Protein AF-A0A1H2DV49-F1 (afdb_monomer_lite)

Secondary structure (DSSP, 8-state):
-----EEEESSSSS-EEEE---HHHHHHHT-SS-EEEEEETTEEEEEESS-----HHHHHHHHHHT----TTSGGGTTSS-S--

pLDDT: mean 76.07, std 16.56, range [47.84, 95.0]

Structure (mmCIF, N/CA/C/O backbone):
data_AF-A0A1H2DV49-F1
#
_entry.id   AF-A0A1H2DV49-F1
#
loop_
_atom_site.group_PDB
_atom_site.id
_atom_site.type_symbol
_atom_site.label_atom_id
_atom_site.label_alt_id
_atom_site.label_comp_id
_atom_site.label_asym_id
_atom_site.label_entity_id
_atom_site.label_seq_id
_atom_site.pdbx_PDB_ins_code
_atom_site.Cartn_x
_atom_site.Cartn_y
_atom_site.Cartn_z
_atom_site.occupancy
_atom_site.B_iso_or_equiv
_atom_site.auth_seq_id
_atom_site.auth_comp_id
_atom_site.auth_asym_id
_atom_site.auth_atom_id
_atom_site.pdbx_PDB_model_num
ATOM 1 N N . MET A 1 1 ? -15.796 4.924 -3.819 1.00 71.88 1 MET A N 1
ATOM 2 C CA . MET A 1 1 ? -15.189 4.387 -2.580 1.00 71.88 1 MET A CA 1
ATOM 3 C C . MET A 1 1 ? -15.148 2.864 -2.664 1.00 71.88 1 MET A C 1
ATOM 5 O O . MET A 1 1 ? -16.174 2.273 -2.976 1.00 71.88 1 MET A O 1
ATOM 9 N N . VAL A 1 2 ? -13.985 2.229 -2.468 1.00 82.31 2 VAL A N 1
ATOM 10 C CA . VAL A 1 2 ? -13.833 0.759 -2.530 1.00 82.31 2 VAL A CA 1
ATOM 11 C C . VAL A 1 2 ? -13.629 0.227 -1.115 1.00 82.31 2 VAL A C 1
ATOM 13 O O . VAL A 1 2 ? -12.766 0.723 -0.399 1.00 82.31 2 VAL A O 1
ATOM 16 N N . LYS A 1 3 ? -14.408 -0.780 -0.710 1.00 89.12 3 LYS A N 1
ATOM 17 C CA . LYS A 1 3 ? -14.215 -1.474 0.571 1.00 89.12 3 LYS A CA 1
ATOM 18 C C . LYS A 1 3 ? -13.201 -2.602 0.388 1.00 89.12 3 LYS A C 1
ATOM 20 O O . LYS A 1 3 ? -13.351 -3.419 -0.519 1.00 89.12 3 LYS A O 1
ATOM 25 N N . LEU A 1 4 ? -12.192 -2.653 1.250 1.00 91.62 4 LEU A N 1
ATOM 26 C CA . LEU A 1 4 ? -11.153 -3.682 1.245 1.00 91.62 4 LEU A CA 1
ATOM 27 C C . LEU A 1 4 ? -11.190 -4.461 2.559 1.00 91.62 4 LEU A C 1
ATOM 29 O O . LEU A 1 4 ? -11.565 -3.922 3.599 1.00 91.62 4 LEU A O 1
ATOM 33 N N . LYS A 1 5 ? -10.823 -5.743 2.507 1.00 92.75 5 LYS A N 1
ATOM 34 C CA . LYS A 1 5 ? -10.761 -6.591 3.702 1.00 92.75 5 LYS A CA 1
ATOM 35 C C . LYS A 1 5 ? -9.410 -6.427 4.390 1.00 92.75 5 LYS A C 1
ATOM 37 O O . LYS A 1 5 ? -8.377 -6.410 3.719 1.00 92.75 5 LYS A O 1
ATOM 42 N N . LEU A 1 6 ? -9.438 -6.368 5.718 1.00 94.50 6 LEU A N 1
ATOM 43 C CA . LEU A 1 6 ? -8.247 -6.527 6.541 1.00 94.50 6 LEU A CA 1
ATOM 44 C C . LEU A 1 6 ? -7.995 -8.011 6.799 1.00 94.50 6 LEU A C 1
ATOM 46 O O . LEU A 1 6 ? -8.941 -8.783 6.958 1.00 94.50 6 LEU A O 1
ATOM 50 N N . VAL A 1 7 ? -6.726 -8.390 6.839 1.00 93.75 7 VAL A N 1
ATOM 51 C CA . VAL A 1 7 ? -6.271 -9.744 7.158 1.00 93.75 7 VAL A CA 1
ATOM 52 C C . VAL A 1 7 ? -5.212 -9.673 8.257 1.00 93.75 7 VAL A C 1
ATOM 54 O O . VAL A 1 7 ? -4.448 -8.707 8.277 1.00 93.75 7 VAL A O 1
ATOM 57 N N . PRO A 1 8 ? -5.164 -10.634 9.189 1.00 92.88 8 PRO A N 1
ATOM 58 C CA . PRO A 1 8 ? -4.049 -10.732 10.123 1.00 92.88 8 PRO A CA 1
ATOM 59 C C . PRO A 1 8 ? -2.753 -11.040 9.359 1.00 92.88 8 PRO A C 1
ATOM 61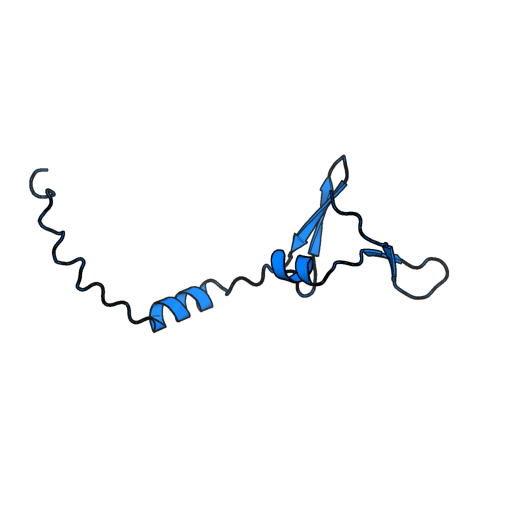 O O . PRO A 1 8 ? -2.767 -11.766 8.364 1.00 92.88 8 PRO A O 1
ATOM 64 N N . VAL A 1 9 ? -1.649 -10.452 9.808 1.00 92.12 9 VAL A N 1
ATOM 65 C CA . VAL A 1 9 ? -0.302 -10.627 9.261 1.00 92.12 9 VAL A CA 1
ATOM 66 C C . VAL A 1 9 ? 0.667 -10.807 10.427 1.00 92.12 9 VAL A C 1
ATOM 68 O O . VAL A 1 9 ? 0.748 -9.950 11.305 1.00 92.12 9 VAL A O 1
ATOM 71 N N . GLY A 1 10 ? 1.420 -11.904 10.401 1.00 87.62 10 GLY A N 1
ATOM 72 C CA . GLY A 1 10 ? 2.372 -12.275 11.449 1.00 87.62 10 GLY A CA 1
ATOM 73 C C . GLY A 1 10 ? 1.800 -13.244 12.486 1.00 87.62 10 GLY A C 1
ATOM 74 O O . GLY A 1 10 ? 0.601 -13.525 12.505 1.00 87.62 10 GLY A O 1
ATOM 75 N N . GLU A 1 11 ? 2.690 -13.752 13.334 1.00 85.62 11 GLU A N 1
ATOM 76 C CA . GLU A 1 11 ? 2.399 -14.670 14.439 1.00 85.62 11 GLU A CA 1
ATOM 77 C C . GLU A 1 11 ? 2.634 -13.958 15.781 1.00 85.62 11 GLU A C 1
ATOM 79 O O . GLU A 1 11 ? 3.473 -13.060 15.868 1.00 85.62 11 GLU A O 1
ATOM 84 N N . GLY A 1 12 ? 1.892 -14.342 16.824 1.00 82.31 12 GLY A N 1
ATOM 85 C CA . GLY A 1 12 ? 2.034 -13.795 18.179 1.00 82.31 12 GLY A CA 1
ATOM 86 C C . GLY A 1 12 ? 0.729 -13.276 18.789 1.00 82.31 12 GLY A C 1
ATOM 87 O O . GLY A 1 12 ? -0.343 -13.390 18.198 1.00 82.31 12 GLY A O 1
ATOM 88 N N . GLU A 1 13 ? 0.831 -12.707 19.993 1.00 80.81 13 GLU A N 1
ATOM 89 C CA . GLU A 1 13 ? -0.310 -12.257 20.813 1.00 80.81 13 GLU A CA 1
ATOM 90 C C . GLU A 1 13 ? -1.012 -11.004 20.248 1.00 80.81 13 GLU A C 1
ATOM 92 O O . GLU A 1 13 ? -2.204 -10.801 20.468 1.00 80.81 13 GLU A O 1
ATOM 97 N N . ALA A 1 14 ? -0.303 -10.200 19.447 1.00 86.81 14 ALA A N 1
ATOM 98 C CA . ALA A 1 14 ? -0.831 -9.003 18.789 1.00 86.81 14 ALA A CA 1
ATOM 99 C C . ALA A 1 14 ? -0.397 -8.935 17.308 1.00 86.81 14 ALA A C 1
ATOM 101 O O . ALA A 1 14 ? 0.525 -8.191 16.963 1.00 86.81 14 ALA A O 1
ATOM 102 N N . PRO A 1 15 ? -1.030 -9.715 16.409 1.00 86.69 15 PRO A N 1
ATOM 103 C CA . PRO A 1 15 ? -0.660 -9.741 14.999 1.00 86.69 15 PRO A CA 1
ATOM 104 C C . PRO A 1 15 ? -0.993 -8.414 14.308 1.00 86.69 15 PRO A C 1
ATOM 106 O O . PRO A 1 15 ? -2.040 -7.799 14.544 1.00 86.69 15 PRO A O 1
ATOM 109 N N . ALA A 1 16 ? -0.119 -7.996 13.395 1.00 91.62 16 ALA A N 1
ATOM 110 C CA . ALA A 1 16 ? -0.367 -6.838 12.550 1.00 91.62 16 ALA A CA 1
ATOM 111 C C . ALA A 1 16 ? -1.557 -7.095 11.608 1.00 91.62 16 ALA A C 1
ATOM 113 O O . ALA A 1 16 ? -2.009 -8.225 11.410 1.00 91.62 16 ALA A O 1
ATOM 114 N N . ARG A 1 17 ? -2.092 -6.034 10.997 1.00 92.31 17 ARG A N 1
ATOM 115 C CA . ARG A 1 17 ? -3.199 -6.130 10.035 1.00 92.31 17 ARG A CA 1
ATOM 116 C C . ARG A 1 17 ? -2.744 -5.638 8.667 1.00 92.31 17 ARG A C 1
ATOM 118 O O . ARG A 1 17 ? -2.306 -4.503 8.528 1.00 92.31 17 ARG A O 1
ATOM 125 N N . GLY A 1 18 ? -2.887 -6.485 7.655 1.00 92.25 18 GLY A N 1
ATOM 126 C CA . GLY A 1 18 ? -2.681 -6.145 6.250 1.00 92.25 18 GLY A CA 1
ATOM 127 C C . GLY A 1 18 ? -3.992 -5.789 5.551 1.00 92.25 18 GLY A C 1
ATOM 128 O O . GLY A 1 18 ? -5.063 -6.251 5.944 1.00 92.25 18 GLY A O 1
ATOM 129 N N . ILE A 1 19 ? -3.917 -4.998 4.479 1.00 93.56 19 ILE A N 1
ATOM 130 C CA . ILE A 1 19 ? -5.046 -4.719 3.578 1.00 93.56 19 ILE A CA 1
ATOM 131 C C . ILE A 1 19 ? -4.934 -5.638 2.359 1.00 93.56 19 ILE A C 1
ATOM 133 O O . ILE A 1 19 ? -3.934 -5.607 1.644 1.00 93.56 19 ILE A O 1
ATOM 137 N N . ARG A 1 20 ? -5.974 -6.430 2.067 1.00 92.75 20 ARG A N 1
ATOM 138 C CA . ARG A 1 20 ? -5.998 -7.264 0.856 1.00 92.75 20 ARG A CA 1
ATOM 139 C C . ARG A 1 20 ? -6.311 -6.408 -0.370 1.00 92.75 20 ARG A C 1
ATOM 141 O O . ARG A 1 20 ? -7.462 -6.025 -0.584 1.00 92.75 20 ARG A O 1
ATOM 148 N N . LEU A 1 21 ? -5.300 -6.165 -1.200 1.00 91.62 21 LEU A N 1
ATOM 149 C CA . LEU A 1 21 ? -5.442 -5.485 -2.487 1.00 91.62 21 LEU A CA 1
ATOM 150 C C . LEU A 1 21 ? -5.756 -6.499 -3.603 1.00 91.62 21 LEU A C 1
ATOM 152 O O . LEU A 1 21 ? -4.973 -7.421 -3.825 1.00 91.62 21 LEU A O 1
ATOM 156 N N . PRO A 1 22 ? -6.885 -6.363 -4.325 1.00 92.00 22 PRO A N 1
ATOM 157 C CA . PRO A 1 22 ? -7.146 -7.158 -5.517 1.00 92.00 22 PRO A CA 1
ATOM 158 C C . PRO A 1 22 ? -6.070 -6.941 -6.583 1.00 92.00 22 PRO A C 1
ATOM 160 O O . PRO A 1 22 ? -5.626 -5.815 -6.806 1.00 92.00 22 PRO A O 1
ATOM 163 N N . GLU A 1 23 ? -5.736 -7.997 -7.320 1.00 91.69 23 GLU A N 1
ATOM 164 C CA . GLU A 1 23 ? -4.698 -7.984 -8.359 1.00 91.69 23 GLU A CA 1
ATOM 165 C C . GLU A 1 23 ? -4.910 -6.882 -9.413 1.00 91.69 23 GLU A C 1
ATOM 167 O O . GLU A 1 23 ? -3.969 -6.218 -9.846 1.00 91.69 23 GLU A O 1
ATOM 172 N N . ARG A 1 24 ? -6.172 -6.602 -9.763 1.00 91.31 24 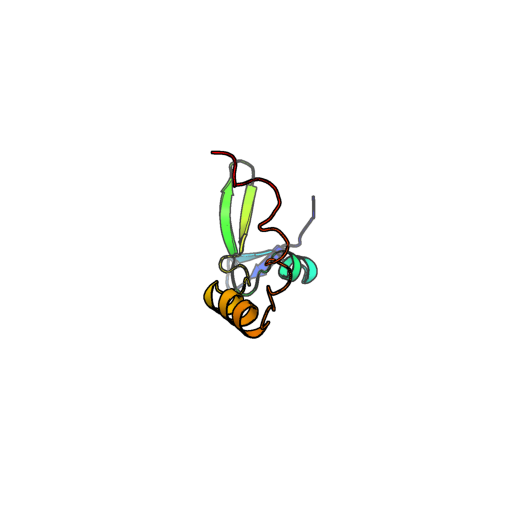ARG A N 1
ATOM 173 C CA . ARG A 1 24 ? -6.536 -5.506 -10.673 1.00 91.31 24 ARG A CA 1
ATOM 174 C C . ARG A 1 24 ? -6.065 -4.132 -10.177 1.00 91.31 24 ARG A C 1
ATOM 176 O O . ARG A 1 24 ? -5.738 -3.284 -11.002 1.00 91.31 24 ARG A O 1
ATOM 183 N N . LEU A 1 25 ? -6.057 -3.892 -8.862 1.00 90.81 25 LEU A N 1
ATOM 184 C CA . LEU A 1 25 ? -5.559 -2.638 -8.286 1.00 90.81 25 LEU A CA 1
ATOM 185 C C . LEU A 1 25 ? -4.030 -2.609 -8.285 1.00 90.81 25 LEU A C 1
ATOM 187 O O . LEU A 1 25 ? -3.462 -1.603 -8.698 1.00 90.81 25 LEU A O 1
ATOM 191 N N . LEU A 1 26 ? -3.379 -3.717 -7.916 1.00 89.81 26 LEU A N 1
ATOM 192 C CA . LEU A 1 26 ? -1.916 -3.827 -7.961 1.00 89.81 26 LEU A CA 1
ATOM 193 C C . LEU A 1 26 ? -1.381 -3.498 -9.361 1.00 89.81 26 LEU A C 1
ATOM 195 O O . LEU A 1 26 ? -0.537 -2.616 -9.503 1.00 89.81 26 LEU A O 1
ATOM 199 N N . ARG A 1 27 ? -1.960 -4.106 -10.409 1.00 88.62 27 ARG A N 1
ATOM 200 C CA . ARG A 1 27 ? -1.583 -3.827 -11.805 1.00 88.62 27 ARG A CA 1
ATOM 201 C C . ARG A 1 27 ? -1.871 -2.390 -12.227 1.00 88.62 27 ARG A C 1
ATOM 203 O O . ARG A 1 27 ? -1.011 -1.748 -12.818 1.00 88.62 27 ARG A O 1
ATOM 210 N N . ARG A 1 28 ? -3.069 -1.877 -11.922 1.00 88.38 28 ARG A N 1
ATOM 211 C CA . ARG A 1 28 ? -3.482 -0.515 -12.304 1.00 88.38 28 ARG A CA 1
ATOM 212 C C . ARG A 1 28 ? -2.550 0.552 -11.734 1.00 88.38 28 ARG A C 1
ATOM 214 O O . ARG A 1 28 ? -2.265 1.524 -12.424 1.00 88.38 28 ARG A O 1
ATOM 221 N N . TYR A 1 29 ? -2.114 0.378 -10.489 1.00 88.06 29 TYR A N 1
ATOM 222 C CA . TYR A 1 29 ? -1.266 1.342 -9.789 1.00 88.06 29 TYR A CA 1
ATOM 223 C C . TYR A 1 29 ? 0.227 0.985 -9.838 1.00 88.06 29 TYR A C 1
ATOM 225 O O . TYR A 1 29 ? 1.032 1.691 -9.238 1.00 88.06 29 TYR A O 1
ATOM 233 N N . GLY A 1 30 ? 0.610 -0.075 -10.560 1.00 86.50 30 GLY A N 1
ATOM 234 C CA . GLY A 1 30 ? 2.005 -0.493 -10.712 1.00 86.50 30 GLY A CA 1
ATOM 235 C C . GLY A 1 30 ? 2.688 -0.837 -9.387 1.00 86.50 30 GLY A C 1
ATOM 236 O O . GLY A 1 30 ? 3.871 -0.550 -9.228 1.00 86.50 30 GLY A O 1
ATOM 237 N N . ILE A 1 31 ? 1.935 -1.393 -8.434 1.00 88.69 31 ILE A N 1
ATOM 238 C CA . ILE A 1 31 ? 2.446 -1.839 -7.135 1.00 88.69 31 ILE A CA 1
ATOM 239 C C . ILE A 1 31 ? 2.996 -3.254 -7.315 1.00 88.69 31 ILE A C 1
ATOM 241 O O . ILE A 1 31 ? 2.261 -4.141 -7.752 1.00 88.69 31 ILE A O 1
ATOM 245 N N . VAL A 1 32 ? 4.271 -3.447 -6.976 1.00 86.56 32 VAL A N 1
ATOM 246 C CA . VAL A 1 32 ? 4.961 -4.740 -7.102 1.00 86.56 32 VAL A CA 1
ATOM 247 C C . VAL A 1 32 ? 5.282 -5.287 -5.713 1.00 86.56 32 VAL A C 1
ATOM 249 O O . VAL A 1 32 ? 4.640 -6.236 -5.276 1.00 86.5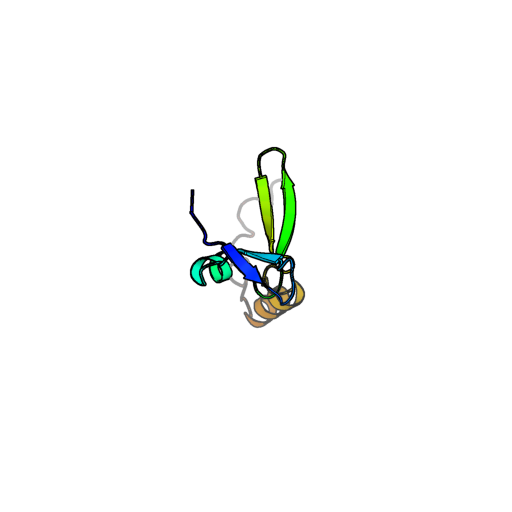6 32 VAL A O 1
ATOM 252 N N . ASP A 1 33 ? 6.177 -4.615 -4.983 1.00 85.62 33 ASP A N 1
ATOM 253 C CA . ASP A 1 33 ? 6.739 -5.167 -3.740 1.00 85.62 33 ASP A CA 1
ATOM 254 C C . ASP A 1 33 ? 6.356 -4.355 -2.498 1.00 85.62 33 ASP A C 1
ATOM 256 O O . ASP A 1 33 ? 6.196 -4.894 -1.407 1.00 85.62 33 ASP A O 1
ATOM 260 N N . SER A 1 34 ? 6.234 -3.032 -2.643 1.00 86.75 34 SER A N 1
ATOM 261 C CA . SER A 1 34 ? 5.991 -2.128 -1.520 1.00 86.75 34 SER A CA 1
ATOM 262 C C . SER A 1 34 ? 5.222 -0.872 -1.926 1.00 86.75 34 SER A C 1
ATOM 264 O O . SER A 1 34 ? 5.110 -0.511 -3.102 1.00 86.75 34 SER A O 1
ATOM 266 N N . VAL A 1 35 ? 4.670 -0.207 -0.913 1.00 91.12 35 VAL A N 1
ATOM 267 C CA . VAL A 1 35 ? 4.002 1.090 -1.015 1.00 91.12 35 VAL A CA 1
ATOM 268 C C . VAL A 1 35 ? 4.547 2.020 0.063 1.00 91.12 35 VAL A C 1
ATOM 270 O O . VAL A 1 35 ? 4.847 1.585 1.171 1.00 91.12 35 VAL A O 1
ATOM 273 N N . ALA A 1 36 ? 4.676 3.299 -0.266 1.00 90.81 36 ALA A N 1
ATOM 274 C CA . ALA A 1 36 ? 4.867 4.361 0.701 1.00 90.81 36 ALA A CA 1
ATOM 275 C C . ALA A 1 36 ? 3.495 4.772 1.241 1.00 90.81 36 ALA A C 1
ATOM 277 O O . ALA A 1 36 ? 2.514 4.810 0.491 1.00 90.81 36 ALA A O 1
ATOM 278 N N . VAL A 1 37 ? 3.438 5.078 2.533 1.00 92.31 37 VAL A N 1
ATOM 279 C CA . VAL A 1 37 ? 2.220 5.529 3.205 1.00 92.31 37 VAL A CA 1
ATOM 280 C C . VAL A 1 37 ? 2.420 6.964 3.649 1.00 92.31 37 VAL A C 1
ATOM 282 O O . VAL A 1 37 ? 3.396 7.276 4.326 1.00 92.31 37 VAL A O 1
ATOM 285 N N . GLU A 1 38 ? 1.482 7.821 3.282 1.00 93.12 38 GLU A N 1
ATOM 286 C CA . GLU A 1 38 ? 1.392 9.188 3.777 1.00 93.12 38 GLU A CA 1
ATOM 287 C C . GLU A 1 38 ? 0.172 9.314 4.691 1.00 93.12 38 GLU A C 1
ATOM 289 O O . GLU A 1 38 ? -0.911 8.815 4.369 1.00 93.12 38 GLU A O 1
ATOM 294 N N . LEU A 1 39 ? 0.374 9.950 5.846 1.00 93.88 39 LEU A N 1
ATOM 295 C CA . LEU A 1 39 ? -0.666 10.204 6.837 1.00 93.88 39 LEU A CA 1
ATOM 296 C C . LEU A 1 39 ? -1.372 11.518 6.483 1.00 93.88 39 LEU A C 1
ATOM 298 O O . LEU A 1 39 ? -0.752 12.578 6.521 1.00 93.88 39 LEU A O 1
ATOM 302 N N . ALA A 1 40 ? -2.657 11.443 6.150 1.00 92.81 40 ALA A N 1
ATOM 303 C CA . ALA A 1 40 ? -3.529 12.594 5.939 1.00 92.81 40 ALA A CA 1
ATOM 304 C C . ALA A 1 40 ? -4.516 12.734 7.119 1.00 92.81 40 ALA A C 1
ATOM 306 O O . ALA A 1 40 ? -4.762 11.753 7.825 1.00 92.81 40 ALA A O 1
ATOM 307 N N . PRO A 1 41 ? -5.112 13.922 7.347 1.00 95.00 41 PRO A N 1
ATOM 308 C CA . PRO A 1 41 ? -6.044 14.143 8.460 1.00 95.00 41 PRO A CA 1
ATOM 309 C C . PRO A 1 41 ? -7.255 13.198 8.477 1.00 95.00 41 PRO A C 1
ATOM 311 O O . PRO A 1 41 ? -7.774 12.876 9.542 1.00 95.00 41 PRO A O 1
ATOM 314 N N . ASP A 1 42 ? -7.702 12.753 7.305 1.00 93.44 42 ASP A N 1
ATOM 315 C CA . ASP A 1 42 ? -8.882 11.913 7.106 1.00 93.44 42 ASP A CA 1
ATOM 316 C C . ASP A 1 42 ? -8.546 10.493 6.617 1.00 93.44 42 ASP A C 1
ATOM 318 O O . ASP A 1 42 ? -9.453 9.693 6.368 1.00 93.44 42 ASP A O 1
ATOM 322 N N . GLY A 1 43 ? -7.261 10.135 6.496 1.00 91.75 43 GLY A N 1
ATOM 323 C CA . GLY A 1 43 ? -6.902 8.797 6.041 1.00 91.75 43 GLY A CA 1
ATOM 324 C C . GLY A 1 43 ? -5.437 8.553 5.697 1.00 91.75 43 GLY A C 1
ATOM 325 O O . GLY A 1 43 ? -4.529 9.290 6.064 1.00 91.75 43 GLY A O 1
ATOM 326 N N . LEU A 1 44 ? -5.219 7.448 4.985 1.00 92.25 44 LEU A N 1
ATOM 327 C CA . LEU A 1 44 ? -3.908 6.999 4.526 1.00 92.25 44 LEU A CA 1
ATOM 328 C C . LEU A 1 44 ? -3.857 7.048 3.003 1.00 92.25 44 LEU A C 1
ATOM 330 O O . LEU A 1 44 ? -4.713 6.461 2.333 1.00 92.25 44 LEU A O 1
ATOM 334 N N . ILE A 1 45 ? -2.824 7.682 2.454 1.00 92.00 45 ILE A N 1
ATOM 335 C CA . ILE A 1 45 ? -2.565 7.685 1.014 1.00 92.00 45 ILE A CA 1
ATOM 336 C C . ILE A 1 45 ? -1.454 6.678 0.726 1.00 92.00 45 ILE A C 1
ATOM 338 O O . ILE A 1 45 ? -0.325 6.825 1.190 1.00 92.00 45 ILE A O 1
ATOM 342 N N . LEU A 1 46 ? -1.779 5.645 -0.054 1.00 91.00 46 LEU A N 1
ATOM 343 C CA . LEU A 1 46 ? -0.819 4.638 -0.502 1.00 91.00 46 LEU A CA 1
ATOM 344 C C . LEU A 1 46 ? -0.251 5.036 -1.865 1.00 91.00 46 LEU A C 1
ATOM 346 O O . LEU A 1 46 ? -1.000 5.186 -2.833 1.00 91.00 46 LEU A O 1
ATOM 350 N N . ARG A 1 47 ? 1.074 5.161 -1.958 1.00 89.31 47 ARG A N 1
ATOM 351 C CA . ARG A 1 47 ? 1.790 5.442 -3.210 1.00 89.31 47 ARG A CA 1
ATOM 352 C C . ARG A 1 47 ? 2.726 4.275 -3.546 1.00 89.31 47 ARG A C 1
ATOM 354 O O . ARG A 1 47 ? 3.394 3.776 -2.647 1.00 89.31 47 ARG A O 1
ATOM 361 N N . PRO A 1 48 ? 2.832 3.823 -4.805 1.00 89.06 48 PRO A N 1
ATOM 362 C CA . PRO A 1 48 ? 3.843 2.831 -5.174 1.00 89.06 48 PRO A CA 1
ATOM 363 C C . PRO A 1 48 ? 5.251 3.406 -4.938 1.00 89.06 48 PRO A C 1
A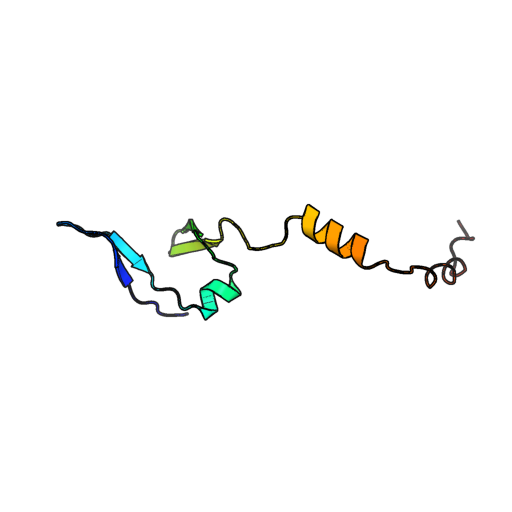TOM 365 O O . PRO A 1 48 ? 5.547 4.515 -5.380 1.00 89.06 48 PRO A O 1
ATOM 368 N N . THR A 1 49 ? 6.127 2.660 -4.262 1.00 81.94 49 THR A N 1
ATOM 369 C CA . THR A 1 49 ? 7.534 3.062 -4.017 1.00 81.94 49 THR A CA 1
ATOM 370 C C . THR A 1 49 ? 8.371 3.026 -5.289 1.00 81.94 49 THR A C 1
ATOM 372 O O . THR A 1 49 ? 9.240 3.868 -5.504 1.00 81.94 49 THR A O 1
ATOM 375 N N . ARG A 1 50 ? 8.082 2.065 -6.166 1.00 66.81 50 ARG A N 1
ATOM 376 C CA . ARG A 1 50 ? 8.678 1.943 -7.491 1.00 66.81 50 ARG A CA 1
ATOM 377 C C . ARG A 1 50 ? 7.537 1.755 -8.469 1.00 66.81 50 ARG A C 1
ATOM 379 O O . ARG A 1 50 ? 7.117 0.633 -8.727 1.00 66.81 50 ARG A O 1
ATOM 386 N N . ALA A 1 51 ? 7.002 2.859 -8.991 1.00 55.97 51 ALA A N 1
ATOM 387 C CA . ALA A 1 51 ? 6.167 2.765 -10.178 1.00 55.97 51 ALA A CA 1
ATOM 388 C C . ALA A 1 51 ? 6.980 1.957 -11.195 1.00 55.97 51 ALA A C 1
ATOM 390 O O . ALA A 1 51 ? 8.105 2.353 -11.502 1.00 55.97 51 ALA A O 1
ATOM 391 N N . GLY A 1 52 ? 6.460 0.823 -11.664 1.00 50.81 52 GLY A N 1
ATOM 392 C CA . GLY A 1 52 ? 7.065 -0.009 -12.710 1.00 50.81 52 GLY A CA 1
ATOM 393 C C . GLY A 1 52 ? 7.179 0.706 -14.064 1.00 50.81 52 GLY A C 1
ATOM 394 O O . GLY A 1 52 ? 6.894 0.125 -15.104 1.00 50.81 52 GLY A O 1
ATOM 395 N N . LYS A 1 53 ? 7.548 1.989 -14.074 1.00 50.59 53 LYS A N 1
ATOM 396 C CA . LYS A 1 53 ? 8.023 2.702 -15.241 1.00 50.59 53 LYS A CA 1
ATOM 397 C C . LYS A 1 53 ? 9.415 2.165 -15.539 1.00 50.59 53 LYS A C 1
ATOM 399 O O . LYS A 1 53 ? 10.296 2.169 -14.678 1.00 50.59 53 LYS A O 1
ATOM 404 N N . LEU A 1 54 ? 9.591 1.717 -16.780 1.00 51.34 54 LEU A N 1
ATOM 405 C CA . LEU A 1 54 ? 10.886 1.653 -17.446 1.00 51.34 54 LEU A CA 1
ATOM 406 C C . LEU A 1 54 ? 11.745 2.822 -16.951 1.00 51.34 54 LEU A C 1
ATOM 408 O O . LEU A 1 54 ? 11.304 3.973 -16.991 1.00 51.34 54 LEU A O 1
ATOM 412 N N . SER A 1 55 ? 12.946 2.530 -16.444 1.00 58.00 55 SER A N 1
ATOM 413 C CA . SER A 1 55 ? 13.900 3.598 -16.148 1.00 58.00 55 SER A CA 1
ATOM 414 C C . SER A 1 55 ? 14.039 4.468 -17.399 1.00 58.00 55 SER A C 1
ATOM 416 O O . SER A 1 55 ? 13.938 3.954 -18.514 1.00 58.00 55 SER A O 1
ATOM 418 N N . TRP A 1 56 ? 14.272 5.772 -17.245 1.00 54.56 56 TRP A N 1
ATOM 419 C CA . TRP A 1 56 ? 14.507 6.681 -18.377 1.00 54.56 56 TRP A CA 1
ATOM 420 C C . TRP A 1 56 ? 15.467 6.081 -19.414 1.00 54.56 56 TRP A C 1
ATOM 422 O O . TRP A 1 56 ? 15.226 6.136 -20.614 1.00 54.56 56 TRP A O 1
ATOM 432 N N . ARG A 1 57 ? 16.496 5.386 -18.924 1.00 55.34 57 ARG A N 1
ATOM 433 C CA . ARG A 1 57 ? 17.474 4.640 -19.716 1.00 55.34 57 ARG A CA 1
ATOM 434 C C . ARG A 1 57 ? 16.851 3.548 -20.599 1.00 55.34 57 ARG A C 1
ATOM 436 O O . ARG A 1 57 ? 17.281 3.368 -21.731 1.00 55.34 57 ARG A O 1
ATOM 443 N N . SER A 1 58 ? 15.839 2.839 -20.110 1.00 56.75 58 SER A N 1
ATOM 444 C CA . SER A 1 58 ? 15.114 1.810 -20.864 1.00 56.75 58 SER A CA 1
ATOM 445 C C . SER A 1 58 ? 14.105 2.399 -21.862 1.00 56.75 58 SER A C 1
ATOM 447 O O . SER A 1 58 ? 13.958 1.883 -22.974 1.00 56.75 58 SER A O 1
ATOM 449 N N . THR A 1 59 ? 13.465 3.523 -21.517 1.00 60.19 59 THR A N 1
ATOM 450 C CA . THR A 1 59 ? 12.638 4.302 -22.459 1.00 60.19 59 THR A CA 1
ATOM 451 C C . THR A 1 59 ? 13.492 4.858 -23.600 1.00 60.19 59 THR A C 1
ATOM 453 O O . THR A 1 59 ? 13.154 4.665 -24.766 1.00 60.19 59 THR A O 1
ATOM 456 N N . ALA A 1 60 ? 14.646 5.449 -23.277 1.00 62.84 60 ALA A N 1
ATOM 457 C CA . ALA A 1 60 ? 15.611 5.963 -24.244 1.00 62.84 60 ALA A CA 1
ATOM 458 C C . ALA A 1 60 ? 16.167 4.852 -25.149 1.00 62.84 60 ALA A C 1
ATOM 460 O O . ALA A 1 60 ? 16.210 5.020 -26.363 1.00 62.84 60 ALA A O 1
ATOM 461 N N . ALA A 1 61 ? 16.513 3.685 -24.592 1.00 65.25 61 ALA A N 1
ATOM 462 C CA . ALA A 1 61 ? 16.968 2.542 -25.383 1.00 65.25 61 ALA A CA 1
ATOM 463 C C . ALA A 1 61 ? 15.889 2.031 -26.355 1.00 65.25 61 ALA A C 1
ATOM 465 O O . ALA A 1 61 ? 16.201 1.697 -27.495 1.00 65.25 61 ALA A O 1
ATOM 466 N N . SER A 1 62 ? 14.618 2.001 -25.940 1.00 60.69 62 SER A N 1
ATOM 467 C CA . SER A 1 62 ? 13.510 1.571 -26.807 1.00 60.69 62 SER A CA 1
ATOM 468 C C . SER A 1 62 ? 13.184 2.591 -27.903 1.00 60.69 62 SER A C 1
ATOM 470 O O . SER A 1 62 ? 12.849 2.197 -29.017 1.00 60.69 62 SER A O 1
ATOM 472 N N . MET A 1 63 ? 13.318 3.891 -27.619 1.00 65.06 63 MET A N 1
ATOM 473 C CA . MET A 1 63 ? 13.203 4.955 -28.626 1.00 65.06 63 MET A CA 1
ATOM 474 C C . MET A 1 63 ? 14.370 4.915 -29.623 1.00 65.06 63 MET A C 1
ATOM 476 O O . MET A 1 63 ? 14.134 4.945 -30.825 1.00 65.06 63 MET A O 1
ATOM 480 N N . ALA A 1 64 ? 15.606 4.720 -29.152 1.00 62.62 64 ALA A N 1
ATOM 481 C CA . ALA A 1 64 ? 16.777 4.563 -30.019 1.00 62.62 64 ALA A CA 1
ATOM 482 C C . ALA A 1 64 ? 16.668 3.329 -30.935 1.00 62.62 64 ALA A C 1
ATOM 484 O O . ALA A 1 64 ? 17.053 3.373 -32.101 1.00 62.62 64 ALA A O 1
ATOM 485 N N . LYS A 1 65 ? 16.088 2.231 -30.432 1.00 59.41 65 LYS A N 1
ATOM 486 C CA . LYS A 1 65 ? 15.884 0.993 -31.202 1.00 59.41 65 LYS A CA 1
ATOM 487 C C . LYS A 1 65 ? 14.753 1.097 -32.233 1.00 59.41 65 LYS A C 1
ATOM 489 O O . LYS A 1 65 ? 14.714 0.290 -33.157 1.00 59.41 65 LYS A O 1
ATOM 494 N N . ARG A 1 66 ? 13.847 2.075 -32.095 1.00 60.03 66 ARG A N 1
ATOM 495 C CA . ARG A 1 66 ? 12.723 2.301 -33.021 1.00 60.03 66 ARG A CA 1
ATOM 496 C C . ARG A 1 66 ? 13.128 2.938 -34.350 1.00 60.03 66 ARG A C 1
ATOM 498 O O . ARG A 1 66 ? 12.274 2.995 -35.226 1.00 60.03 66 ARG A O 1
ATOM 505 N N . GLY A 1 67 ? 14.396 3.336 -34.527 1.00 59.66 67 GLY A N 1
ATOM 506 C CA . GLY A 1 67 ? 14.954 3.711 -35.834 1.00 59.66 67 GLY A CA 1
ATOM 507 C C . GLY A 1 67 ? 14.064 4.688 -36.599 1.00 59.66 67 GLY A C 1
ATOM 508 O O . GLY A 1 67 ? 13.794 4.483 -37.781 1.00 59.66 67 GLY A O 1
ATOM 509 N N . GLU A 1 68 ? 13.521 5.678 -35.889 1.00 51.12 68 GLU A N 1
ATOM 510 C CA . GLU A 1 68 ? 12.530 6.592 -36.438 1.00 51.12 68 GLU A CA 1
ATOM 511 C C . GLU A 1 68 ? 13.163 7.356 -37.603 1.00 51.12 68 GLU A C 1
ATOM 513 O O . GLU A 1 68 ? 14.167 8.050 -37.446 1.00 51.12 68 GLU A O 1
ATOM 518 N N . LYS A 1 69 ? 12.606 7.176 -38.803 1.00 56.12 69 LYS A N 1
ATOM 519 C CA . LYS A 1 69 ? 13.008 7.937 -39.981 1.00 56.12 69 LYS A CA 1
ATOM 520 C C . LYS A 1 69 ? 12.244 9.258 -39.952 1.00 56.12 69 LYS A C 1
ATOM 522 O O . LYS A 1 69 ? 11.059 9.304 -40.258 1.00 56.12 69 LYS A O 1
ATOM 527 N N . TRP A 1 70 ? 12.935 10.323 -39.557 1.00 55.91 70 TRP A N 1
ATOM 528 C CA . TRP A 1 70 ? 12.423 11.702 -39.513 1.00 55.91 70 TRP A CA 1
ATOM 529 C C . TRP A 1 70 ? 12.539 12.418 -40.868 1.00 55.91 70 TRP A C 1
ATOM 531 O O . TRP A 1 70 ? 12.472 13.637 -40.953 1.00 55.91 70 TRP A O 1
ATOM 541 N N . ASN A 1 71 ? 12.680 11.658 -41.953 1.00 59.34 71 ASN A N 1
ATOM 542 C CA . ASN A 1 71 ? 12.791 12.159 -43.323 1.00 59.34 71 ASN A CA 1
ATOM 543 C C . ASN A 1 71 ? 11.520 12.869 -43.832 1.00 59.34 71 ASN A C 1
ATOM 545 O O . ASN A 1 71 ? 11.552 13.470 -44.897 1.00 59.34 71 ASN A O 1
ATOM 549 N N . GLY A 1 72 ? 10.412 12.821 -43.086 1.00 54.28 72 GLY A N 1
ATOM 550 C CA . GLY A 1 72 ? 9.201 13.600 -43.368 1.00 54.28 72 GLY A CA 1
ATOM 551 C C . GLY A 1 72 ? 9.207 15.037 -42.827 1.00 54.28 72 GLY A C 1
ATOM 552 O O . GLY A 1 72 ? 8.276 15.774 -43.124 1.00 54.28 72 GLY A O 1
ATOM 553 N N . TRP A 1 73 ? 10.215 15.435 -42.040 1.00 53.16 73 TRP A N 1
ATOM 554 C CA . TRP A 1 73 ? 10.311 16.784 -41.453 1.00 53.16 73 TRP A CA 1
ATOM 555 C C . TRP A 1 73 ? 11.140 17.761 -42.302 1.00 53.16 73 TRP A C 1
ATOM 557 O O . TRP A 1 73 ? 11.102 18.961 -42.054 1.00 53.16 73 TRP A O 1
ATOM 567 N N . ASP A 1 74 ? 11.837 17.268 -43.330 1.00 54.78 74 ASP A N 1
ATOM 568 C CA . ASP A 1 74 ? 12.641 18.091 -44.250 1.00 54.78 74 ASP A CA 1
ATOM 569 C C . ASP A 1 74 ? 11.762 18.944 -45.193 1.00 54.78 74 ASP A C 1
ATOM 571 O O . ASP A 1 74 ? 12.181 19.976 -45.703 1.00 54.78 74 ASP A O 1
ATOM 575 N N . ASN A 1 75 ? 10.490 18.562 -45.372 1.00 54.91 75 ASN A N 1
ATOM 576 C CA . ASN A 1 75 ? 9.546 19.276 -46.240 1.00 54.91 75 ASN A CA 1
ATOM 577 C C . ASN A 1 75 ? 8.782 20.418 -45.544 1.00 54.91 75 ASN A C 1
ATOM 579 O O . ASN A 1 75 ? 7.985 21.085 -46.200 1.00 54.91 75 ASN A O 1
ATOM 583 N N . THR A 1 76 ? 9.001 20.666 -44.246 1.00 52.75 76 THR A N 1
ATOM 584 C CA . THR A 1 76 ? 8.299 21.738 -43.504 1.00 52.75 76 THR A CA 1
ATOM 585 C C . THR A 1 76 ? 9.180 22.968 -43.252 1.00 52.75 76 THR A C 1
ATOM 587 O O . THR A 1 76 ? 8.729 23.931 -42.642 1.00 52.75 76 THR A O 1
ATOM 590 N N . LEU A 1 77 ? 10.420 22.993 -43.757 1.00 54.50 77 LEU A N 1
ATOM 591 C CA . LEU A 1 77 ? 11.302 24.168 -43.661 1.00 54.50 77 LEU A CA 1
ATOM 592 C C . LEU A 1 77 ? 10.830 25.372 -44.501 1.00 54.50 77 LEU A C 1
ATOM 594 O O . LEU A 1 77 ? 11.397 26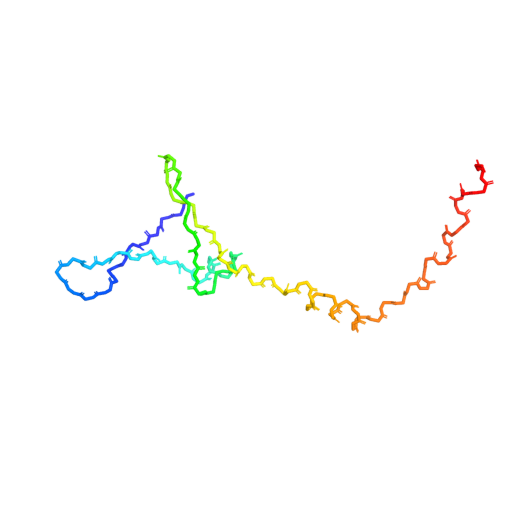.449 -44.367 1.00 54.50 77 LEU A O 1
ATOM 598 N N . SER A 1 78 ? 9.788 25.223 -45.328 1.00 56.06 78 SER A N 1
ATOM 599 C CA . SER A 1 78 ? 9.290 26.300 -46.197 1.00 56.06 78 SER A CA 1
ATOM 600 C C . SER A 1 78 ? 8.095 27.092 -45.641 1.00 56.06 78 SER A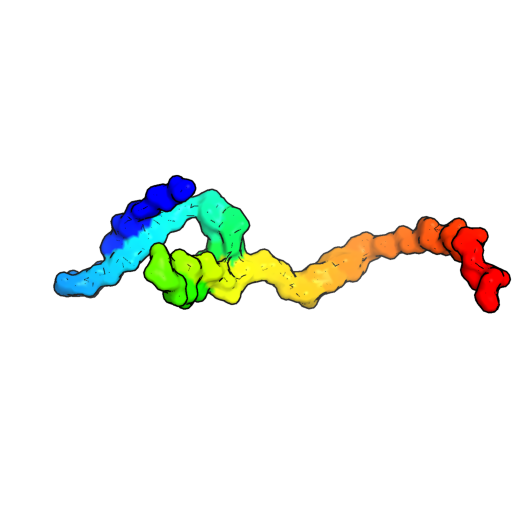 C 1
ATOM 602 O O . SER A 1 78 ? 7.598 27.963 -46.349 1.00 56.06 78 SER A O 1
ATOM 604 N N . ASP A 1 79 ? 7.627 26.833 -44.412 1.00 58.69 79 ASP A N 1
ATOM 605 C CA . ASP A 1 79 ? 6.461 27.534 -43.832 1.00 58.69 79 ASP A CA 1
ATOM 606 C C . ASP A 1 79 ? 6.855 28.713 -42.914 1.00 58.69 79 ASP A C 1
ATOM 608 O O . ASP A 1 79 ? 6.485 28.779 -41.743 1.00 58.69 79 ASP A O 1
ATOM 612 N N . GLY A 1 80 ? 7.630 29.661 -43.458 1.00 59.84 80 GLY A N 1
ATOM 613 C CA . GLY A 1 80 ? 7.598 31.049 -42.974 1.00 59.84 80 GLY A CA 1
ATOM 614 C C . GLY A 1 80 ? 8.601 31.487 -41.897 1.00 59.84 80 GLY A C 1
ATOM 615 O O . GLY A 1 80 ? 8.283 32.395 -41.133 1.00 59.84 80 GLY A O 1
ATOM 616 N N . LEU A 1 81 ? 9.813 30.920 -41.835 1.00 59.56 81 LEU A N 1
ATOM 617 C CA . LEU A 1 81 ? 10.906 31.467 -41.000 1.00 59.56 81 LEU A CA 1
ATOM 618 C C . LEU A 1 81 ? 11.855 32.437 -41.737 1.00 59.56 81 LEU A C 1
ATOM 620 O O . LEU A 1 81 ? 12.811 32.913 -41.134 1.00 59.56 81 LEU A O 1
ATOM 624 N N . ASP A 1 82 ? 11.569 32.789 -42.993 1.00 60.28 82 ASP A N 1
ATOM 625 C CA . ASP A 1 82 ? 12.381 33.721 -43.799 1.00 60.28 82 ASP A CA 1
ATOM 626 C C . ASP A 1 82 ? 12.016 35.211 -43.615 1.00 60.28 82 ASP A C 1
ATOM 628 O O . ASP A 1 82 ? 12.497 36.065 -44.358 1.00 60.28 82 ASP A O 1
ATOM 632 N N . THR A 1 83 ? 11.159 35.564 -42.651 1.00 55.22 83 THR A N 1
ATOM 633 C CA . THR A 1 83 ? 10.712 36.960 -42.453 1.00 55.22 83 THR A CA 1
ATOM 634 C C . THR A 1 83 ? 10.977 37.521 -41.055 1.00 55.22 83 THR A C 1
ATOM 636 O O . THR A 1 83 ? 10.141 38.260 -40.533 1.00 55.22 83 THR A O 1
ATOM 639 N N . LEU A 1 84 ? 12.123 37.204 -40.443 1.00 47.84 84 LEU A N 1
ATOM 640 C CA . LEU A 1 84 ? 12.618 37.903 -39.246 1.00 47.84 84 LEU A CA 1
ATOM 641 C C . LEU A 1 84 ? 13.972 38.568 -39.495 1.00 47.84 84 LEU A C 1
ATOM 643 O O . LEU A 1 84 ? 14.865 37.894 -40.050 1.00 47.84 84 LEU A O 1
#

Foldseek 3Di:
DDDWDWDFDDDDPDTDIDTDDDPVRCVVQQADPDWDWDDDPVDIDTHRPDRPDDDPVRVVVVVVVVPDDPVVVVVVPPPDPPPD

Sequence (84 aa):
MVKLKLVPVGEGEAPARGIRLPERLLRRYGIVDSVAVELAPDGLILRPTRAGKLSWRSTAASMAKRGEKWNGWDNTLSDGLDTL

Radius of gyration: 24.18 Å; chains: 1; bounding box: 33×53×67 Å